Protein AF-A0A6V7Y5I2-F1 (afdb_monomer_lite)

Secondary structure (DSSP, 8-state):
-HHHHHHHHHHHHHHHS-GGGHHHHHHHHHHH-GGGHHHHHHH-PPPPEEEE-TTT--EEEE-GGGEETTEE------

Radius of gyration: 15.12 Å; chains: 1; bounding box: 36×19×37 Å

Sequence (78 aa):
MASDLRLDACLDLMRRLPPQGCEKHLSDLVALAPELCDSLLQAVDQPLKVAKDKTTGREYLLCDYNRDSDSYRQEILP

InterPro domains:
  IPR001698 F-actin-capping protein subunit beta [PF01115] (7-73)
  IPR001698 F-actin-capping protein subunit beta [PR00192] (6-26)
  IPR001698 F-actin-capping protein subunit beta [PR00192] (27-48)
  IPR001698 F-actin-capping protein subunit beta [PR00192] (58-78)
  IPR001698 F-actin-capping protein subunit beta [PTHR10619] (3-75)
  IPR019771 F-actin capping protein, beta subunit, conserved s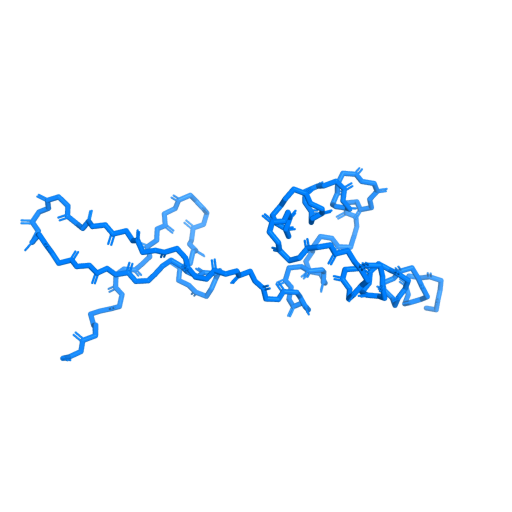ite [PS00231] (63-68)
  IPR037282 F-actin-capping protein subunit alpha/beta [SSF90096] (6-74)
  IPR043175 F-actin-capping protein subunit beta, N-terminal domain [G3DSA:1.20.58.570] (3-77)

pLDDT: mean 74.99, std 12.25, range [45.69, 89.75]

Foldseek 3Di:
DVVVVLLVVLVVVLVPDDLVCNVVSLVVSCVVPVVCNVVSLVRDFHPWDWDADPPPRDIDTDGPVQDDPPDGHDPDDD

Organism: Meloidogyne enterolobii (NCBI:txid390850)

Structure (mmCIF, N/CA/C/O backbone):
data_AF-A0A6V7Y5I2-F1
#
_entry.id   AF-A0A6V7Y5I2-F1
#
loop_
_atom_site.group_PDB
_atom_site.id
_atom_site.type_symbol
_atom_site.label_atom_id
_atom_site.label_alt_id
_atom_site.label_comp_id
_atom_site.label_asym_id
_atom_site.label_entity_id
_atom_site.label_seq_id
_atom_site.pdbx_PDB_ins_code
_atom_site.Cartn_x
_atom_site.Cartn_y
_atom_site.Cartn_z
_atom_site.occupancy
_atom_site.B_iso_or_equiv
_atom_site.auth_seq_id
_atom_site.auth_comp_id
_atom_site.auth_asym_id
_atom_site.auth_atom_id
_atom_site.pdbx_PDB_model_num
ATOM 1 N N . MET A 1 1 ? 19.830 2.060 -9.242 1.00 54.41 1 MET A N 1
ATOM 2 C CA . MET A 1 1 ? 19.683 2.759 -10.542 1.00 54.41 1 MET A CA 1
ATOM 3 C C . MET A 1 1 ? 18.535 2.187 -11.371 1.00 54.41 1 MET A C 1
ATOM 5 O O . MET A 1 1 ? 17.565 2.900 -11.564 1.00 54.41 1 MET A O 1
ATOM 9 N N . ALA A 1 2 ? 18.567 0.924 -11.829 1.00 62.72 2 ALA A N 1
ATOM 10 C CA . ALA A 1 2 ? 17.425 0.341 -12.564 1.00 62.72 2 ALA A CA 1
ATOM 11 C C . ALA A 1 2 ? 16.193 0.055 -11.672 1.00 62.72 2 ALA A C 1
ATOM 13 O O . ALA A 1 2 ? 15.058 0.193 -12.121 1.00 62.72 2 ALA A O 1
ATOM 14 N N . SER A 1 3 ? 16.422 -0.306 -10.406 1.00 69.94 3 SER A N 1
ATOM 15 C CA . SER A 1 3 ? 15.388 -0.485 -9.376 1.00 69.94 3 SER A CA 1
ATOM 16 C C . SER A 1 3 ? 14.637 0.811 -9.065 1.00 69.94 3 SER A C 1
ATOM 18 O O . SER A 1 3 ? 13.416 0.801 -8.967 1.00 69.94 3 SER A O 1
ATOM 20 N N . ASP A 1 4 ? 15.363 1.928 -8.983 1.00 78.19 4 ASP A N 1
ATOM 21 C CA . ASP A 1 4 ? 14.813 3.237 -8.606 1.00 78.19 4 ASP A CA 1
ATOM 22 C C . ASP A 1 4 ? 13.898 3.777 -9.709 1.00 78.19 4 ASP A C 1
ATOM 24 O O . ASP A 1 4 ? 12.799 4.236 -9.432 1.00 78.19 4 ASP A O 1
ATOM 28 N N . LEU A 1 5 ? 14.286 3.593 -10.978 1.00 85.38 5 LEU A N 1
ATOM 29 C CA . LEU A 1 5 ? 13.447 3.955 -12.122 1.00 85.38 5 LEU A CA 1
ATOM 30 C C . LEU A 1 5 ? 12.131 3.154 -12.153 1.00 85.38 5 LEU A C 1
ATOM 32 O O . LEU A 1 5 ? 11.081 3.685 -12.512 1.00 85.38 5 LEU A O 1
ATOM 36 N N . ARG A 1 6 ? 12.180 1.865 -11.785 1.00 84.31 6 ARG A N 1
ATOM 37 C CA . ARG A 1 6 ? 10.981 1.017 -11.690 1.00 84.31 6 ARG A CA 1
ATOM 38 C C . ARG A 1 6 ? 10.089 1.456 -10.533 1.00 84.31 6 ARG A C 1
ATOM 40 O O . ARG A 1 6 ? 8.877 1.516 -10.722 1.00 84.31 6 ARG A O 1
ATOM 47 N N . LEU A 1 7 ? 10.672 1.787 -9.382 1.00 86.06 7 LEU A N 1
ATOM 48 C CA . LEU A 1 7 ? 9.940 2.321 -8.236 1.00 86.06 7 LEU A CA 1
ATOM 49 C C . LEU A 1 7 ? 9.253 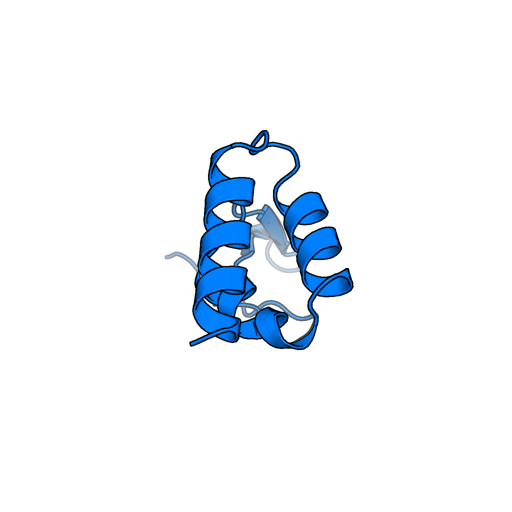3.644 -8.599 1.00 86.06 7 LEU A C 1
ATOM 51 O O . LEU A 1 7 ? 8.044 3.758 -8.422 1.00 86.06 7 LEU A O 1
ATOM 55 N N . ASP A 1 8 ? 9.975 4.588 -9.202 1.00 88.06 8 ASP A N 1
ATOM 56 C CA . ASP A 1 8 ? 9.421 5.871 -9.649 1.00 88.06 8 ASP A CA 1
ATOM 57 C C . ASP A 1 8 ? 8.269 5.691 -10.645 1.00 88.06 8 ASP A C 1
ATOM 59 O O . ASP A 1 8 ? 7.238 6.354 -10.528 1.00 88.06 8 ASP A O 1
ATOM 63 N N . ALA A 1 9 ? 8.401 4.758 -11.593 1.00 88.56 9 ALA A N 1
ATOM 64 C CA . ALA A 1 9 ? 7.335 4.440 -12.540 1.00 88.56 9 ALA A CA 1
ATOM 65 C C . ALA A 1 9 ? 6.096 3.840 -11.850 1.00 88.56 9 ALA A C 1
ATOM 67 O O . ALA A 1 9 ? 4.969 4.204 -12.189 1.00 88.56 9 ALA A O 1
ATOM 68 N N . CYS A 1 10 ? 6.287 2.952 -10.869 1.00 87.38 10 CYS A N 1
ATOM 69 C CA . CYS A 1 10 ? 5.188 2.384 -10.085 1.00 87.38 10 CYS A CA 1
ATOM 70 C C . CYS A 1 10 ? 4.474 3.464 -9.261 1.00 87.38 10 CYS A C 1
ATOM 72 O O . CYS A 1 10 ? 3.245 3.511 -9.240 1.00 87.38 10 CYS A O 1
ATOM 74 N N . LEU A 1 11 ? 5.228 4.371 -8.635 1.00 87.38 11 LEU A N 1
ATOM 75 C CA . LEU A 1 11 ? 4.671 5.492 -7.880 1.00 87.38 11 LEU A CA 1
ATOM 76 C C . LEU A 1 11 ? 3.917 6.470 -8.788 1.00 87.38 11 LEU A C 1
ATOM 78 O O . LEU A 1 11 ? 2.833 6.922 -8.424 1.00 87.38 11 LEU A O 1
ATOM 82 N N . ASP A 1 12 ? 4.435 6.772 -9.982 1.00 89.75 12 ASP A N 1
ATOM 83 C CA . ASP A 1 12 ? 3.725 7.619 -10.948 1.00 89.75 12 ASP A CA 1
ATOM 84 C C . ASP A 1 12 ? 2.412 6.977 -11.414 1.00 89.75 12 ASP A C 1
ATOM 86 O O . ASP A 1 12 ? 1.388 7.649 -11.541 1.00 89.75 12 ASP A O 1
ATOM 90 N N . LEU A 1 13 ? 2.414 5.657 -11.604 1.00 87.56 13 LEU A N 1
ATOM 91 C CA . LEU A 1 13 ? 1.228 4.893 -11.971 1.00 87.56 13 LEU A CA 1
ATOM 92 C C . LEU A 1 13 ? 0.173 4.935 -10.854 1.00 87.56 13 LEU A C 1
ATOM 94 O O . LEU A 1 13 ? -0.989 5.239 -11.129 1.00 87.56 13 LEU A O 1
ATOM 98 N N . MET A 1 14 ? 0.575 4.757 -9.593 1.00 85.62 14 MET A N 1
ATOM 99 C CA . MET A 1 14 ? -0.323 4.878 -8.436 1.00 85.62 14 MET A CA 1
ATOM 100 C C . MET A 1 14 ? -0.922 6.284 -8.279 1.00 85.62 14 MET A C 1
ATOM 102 O O . MET A 1 14 ? -2.069 6.405 -7.857 1.00 85.62 14 MET A O 1
ATOM 106 N N . ARG A 1 15 ? -0.205 7.345 -8.682 1.00 85.00 15 ARG A N 1
ATOM 107 C CA . ARG A 1 15 ? -0.736 8.725 -8.694 1.00 85.00 15 ARG A CA 1
ATOM 108 C C . ARG A 1 15 ? -1.767 8.980 -9.797 1.00 85.00 15 ARG A C 1
ATOM 110 O O . ARG A 1 15 ? -2.551 9.919 -9.682 1.00 85.00 15 ARG A O 1
ATOM 117 N N . ARG A 1 16 ? -1.746 8.201 -10.884 1.00 88.94 16 ARG A N 1
ATOM 118 C CA . ARG A 1 16 ? -2.660 8.357 -12.034 1.00 88.94 16 ARG A CA 1
ATOM 119 C C . ARG A 1 16 ? -3.889 7.460 -11.949 1.00 88.94 16 ARG A C 1
ATOM 121 O O . ARG A 1 16 ? -4.915 7.780 -12.547 1.00 88.94 16 ARG A O 1
ATOM 128 N N . LEU A 1 17 ? -3.774 6.322 -11.271 1.00 84.50 17 LEU A N 1
ATOM 129 C CA . LEU A 1 17 ? -4.866 5.371 -11.119 1.00 84.50 17 LEU A CA 1
ATOM 130 C C . LEU A 1 17 ? -5.934 5.869 -10.131 1.00 84.50 17 LEU A C 1
ATOM 132 O O . LEU A 1 17 ? -5.644 6.656 -9.231 1.00 84.50 17 LEU A O 1
ATOM 136 N N . PRO A 1 18 ? -7.190 5.406 -10.270 1.00 80.81 18 PRO A N 1
ATOM 137 C CA . PRO A 1 18 ? -8.258 5.804 -9.366 1.00 80.81 18 PRO A CA 1
ATOM 138 C C . PRO A 1 18 ? -7.971 5.326 -7.928 1.00 80.81 18 PRO A C 1
ATOM 140 O O . PRO A 1 18 ? -7.717 4.134 -7.718 1.00 80.81 18 PRO A O 1
ATOM 143 N N . PRO A 1 19 ? -8.087 6.207 -6.915 1.00 77.31 19 PRO A N 1
ATOM 144 C CA . PRO A 1 19 ? -7.720 5.898 -5.526 1.00 77.31 19 PRO A CA 1
ATOM 145 C C . PRO A 1 19 ? -8.613 4.825 -4.884 1.00 77.31 19 PRO A C 1
ATOM 147 O O . PRO A 1 19 ? -8.216 4.171 -3.927 1.00 77.31 19 PRO A O 1
ATOM 150 N N . GLN A 1 20 ? -9.802 4.591 -5.445 1.00 79.00 20 GLN A N 1
ATOM 151 C CA . GLN A 1 20 ? -10.751 3.561 -5.004 1.00 79.00 20 GLN A CA 1
ATOM 152 C C . GLN A 1 20 ? -10.188 2.136 -5.133 1.00 79.00 20 GLN A C 1
ATOM 154 O O . GLN A 1 20 ? -10.633 1.236 -4.428 1.00 79.00 20 GLN A O 1
ATOM 159 N N . GLY A 1 21 ? -9.225 1.927 -6.038 1.00 78.31 21 GLY A N 1
ATOM 160 C CA . GLY A 1 21 ? -8.597 0.631 -6.297 1.00 78.31 21 GLY A CA 1
ATOM 161 C C . GLY A 1 21 ? -7.186 0.493 -5.730 1.00 78.31 21 GLY A C 1
ATOM 162 O O . GLY A 1 21 ? -6.499 -0.448 -6.114 1.00 78.31 21 GLY A O 1
ATOM 163 N N . CYS A 1 22 ? -6.736 1.411 -4.864 1.00 81.69 22 CYS A N 1
ATOM 164 C CA . CYS A 1 22 ? -5.339 1.496 -4.418 1.00 81.69 22 CYS A CA 1
ATOM 165 C C . CYS A 1 22 ? -4.795 0.152 -3.892 1.00 81.69 22 CYS A C 1
ATOM 167 O O . CYS A 1 22 ? -3.727 -0.282 -4.310 1.00 81.69 22 CYS A O 1
ATOM 169 N N . GLU A 1 23 ? -5.575 -0.570 -3.079 1.00 81.81 23 GLU A N 1
ATOM 170 C CA . GLU A 1 23 ? -5.181 -1.885 -2.540 1.00 81.81 23 GLU A CA 1
ATOM 171 C C . GLU A 1 23 ? -4.947 -2.934 -3.633 1.00 81.81 23 GLU A C 1
ATOM 173 O O . GLU A 1 23 ? -3.993 -3.714 -3.581 1.00 81.81 23 GLU A O 1
ATOM 178 N N . LYS A 1 24 ? -5.817 -2.944 -4.649 1.00 85.19 24 LYS A N 1
ATOM 179 C CA . LYS A 1 24 ? -5.709 -3.868 -5.777 1.00 85.19 24 LYS A CA 1
ATOM 180 C C . LYS A 1 24 ? -4.510 -3.516 -6.649 1.00 85.19 24 LYS A C 1
ATOM 182 O O . LYS A 1 24 ? -3.724 -4.396 -6.971 1.00 85.19 24 LYS A O 1
ATOM 187 N N . HIS A 1 25 ? -4.338 -2.236 -6.974 1.00 85.94 25 HIS A N 1
ATOM 188 C CA . HIS A 1 25 ? -3.208 -1.774 -7.776 1.00 85.94 25 HIS A CA 1
ATOM 189 C C . HIS A 1 25 ? -1.873 -2.066 -7.088 1.00 85.94 25 HIS A C 1
ATOM 191 O O . HIS A 1 25 ? -0.942 -2.527 -7.738 1.00 85.94 25 HIS A O 1
ATOM 197 N N . LEU A 1 26 ? -1.793 -1.869 -5.769 1.00 86.12 26 LEU A N 1
ATOM 198 C CA . LEU A 1 26 ? -0.602 -2.207 -5.002 1.00 86.12 26 LEU A CA 1
ATOM 199 C C . LEU A 1 26 ? -0.339 -3.718 -5.014 1.00 86.12 26 LEU A C 1
ATOM 201 O O . LEU A 1 26 ? 0.789 -4.129 -5.261 1.00 86.12 26 LEU A O 1
ATOM 205 N N . SER A 1 27 ? -1.375 -4.543 -4.831 1.00 86.31 27 SER A N 1
ATOM 206 C CA . SER A 1 27 ? -1.250 -6.007 -4.919 1.00 86.31 27 SER A CA 1
ATOM 207 C C . SER A 1 27 ? -0.747 -6.460 -6.296 1.00 86.31 27 SER A C 1
ATOM 209 O O . SER A 1 27 ? 0.141 -7.306 -6.381 1.00 86.31 27 SER A O 1
ATOM 211 N N . ASP A 1 28 ? -1.267 -5.862 -7.370 1.00 88.06 28 ASP A N 1
ATOM 212 C CA . ASP A 1 28 ? -0.857 -6.153 -8.746 1.00 88.06 28 ASP A CA 1
ATOM 213 C C . ASP A 1 28 ? 0.598 -5.707 -9.009 1.00 88.06 28 ASP A C 1
ATOM 215 O O . ASP A 1 28 ? 1.365 -6.427 -9.653 1.00 88.06 28 ASP A O 1
ATOM 219 N N . LEU A 1 29 ? 1.018 -4.554 -8.471 1.00 87.06 29 LEU A N 1
ATOM 220 C CA . LEU A 1 29 ? 2.398 -4.060 -8.569 1.00 87.06 29 LEU A CA 1
ATOM 221 C C . LEU A 1 29 ? 3.386 -4.931 -7.784 1.00 87.06 29 LEU A C 1
ATOM 223 O O . LEU A 1 29 ? 4.468 -5.226 -8.291 1.00 87.06 29 LEU A O 1
ATOM 227 N N . VAL A 1 30 ? 3.008 -5.387 -6.589 1.00 86.88 30 VAL A N 1
ATOM 228 C CA . VAL A 1 30 ? 3.804 -6.328 -5.785 1.00 86.88 30 VAL A CA 1
ATOM 229 C C . VAL A 1 30 ? 3.934 -7.675 -6.499 1.00 86.88 30 VAL A C 1
ATOM 231 O O . VAL A 1 30 ? 5.016 -8.256 -6.510 1.00 86.88 30 VAL A O 1
ATOM 234 N N . ALA A 1 31 ? 2.874 -8.157 -7.155 1.00 87.69 31 ALA A N 1
ATOM 235 C CA . ALA A 1 31 ? 2.936 -9.378 -7.958 1.00 87.69 31 ALA A CA 1
ATOM 236 C C . ALA A 1 31 ? 3.855 -9.231 -9.186 1.00 87.69 31 ALA A C 1
ATOM 238 O O . ALA A 1 31 ? 4.534 -10.184 -9.568 1.00 87.69 31 ALA A O 1
ATOM 239 N N . LEU A 1 32 ? 3.894 -8.042 -9.798 1.00 87.62 32 LEU A N 1
ATOM 240 C CA . LEU A 1 32 ? 4.745 -7.744 -10.953 1.00 87.62 32 LEU A CA 1
ATOM 241 C C . LEU A 1 32 ? 6.221 -7.535 -10.573 1.00 87.62 32 LEU A C 1
ATOM 243 O O . LEU A 1 32 ? 7.116 -7.841 -11.363 1.00 87.62 32 LEU A O 1
ATOM 247 N N . ALA A 1 33 ? 6.482 -6.982 -9.391 1.00 86.25 33 ALA A N 1
ATOM 248 C CA . ALA A 1 33 ? 7.816 -6.655 -8.902 1.00 86.25 33 ALA A CA 1
ATOM 249 C C . ALA A 1 33 ? 7.928 -6.957 -7.396 1.00 86.25 33 ALA A C 1
ATOM 251 O O . ALA A 1 33 ? 7.938 -6.030 -6.580 1.00 86.25 33 ALA A O 1
ATOM 252 N N . PRO A 1 34 ? 8.044 -8.240 -7.005 1.00 86.31 34 PRO A N 1
ATOM 253 C CA . PRO A 1 34 ? 8.088 -8.629 -5.596 1.00 86.31 34 PRO A CA 1
ATOM 254 C C . PRO A 1 34 ? 9.309 -8.054 -4.871 1.00 86.31 34 PRO A C 1
ATOM 256 O O . PRO A 1 34 ? 9.230 -7.775 -3.679 1.00 86.31 34 PRO A O 1
ATOM 259 N N . GLU A 1 35 ? 10.413 -7.792 -5.584 1.00 85.94 35 GLU A N 1
ATOM 260 C CA . GLU A 1 35 ? 11.591 -7.124 -5.016 1.00 85.94 35 GLU A CA 1
ATOM 261 C C . GLU A 1 35 ? 11.343 -5.675 -4.558 1.00 85.94 35 GLU A C 1
ATOM 263 O O . GLU A 1 35 ? 12.135 -5.141 -3.786 1.00 85.94 35 GLU A O 1
ATOM 268 N N . LEU A 1 36 ? 10.268 -5.029 -5.028 1.00 84.75 36 LEU A N 1
ATOM 269 C CA . LEU A 1 36 ? 9.905 -3.656 -4.663 1.00 84.75 36 LEU A CA 1
ATOM 270 C C . LEU A 1 36 ? 8.809 -3.600 -3.593 1.00 84.75 36 LEU A C 1
ATOM 272 O O . LEU A 1 36 ? 8.376 -2.504 -3.250 1.00 84.75 36 LEU A O 1
ATOM 276 N N . CYS A 1 37 ? 8.358 -4.746 -3.068 1.00 84.50 37 CYS A N 1
ATOM 277 C CA . CYS A 1 37 ? 7.242 -4.829 -2.124 1.00 84.50 37 CYS A CA 1
ATOM 278 C C . CYS A 1 37 ? 7.419 -3.889 -0.924 1.00 84.50 37 CYS A C 1
ATOM 280 O O . CYS A 1 37 ? 6.569 -3.031 -0.692 1.00 84.50 37 CYS A O 1
ATOM 282 N N . ASP A 1 38 ? 8.555 -3.981 -0.228 1.00 84.06 38 ASP A N 1
ATOM 283 C CA . ASP A 1 38 ? 8.836 -3.148 0.946 1.00 84.06 38 ASP A CA 1
ATOM 284 C C . ASP A 1 38 ? 8.879 -1.656 0.595 1.00 84.06 38 ASP A C 1
ATOM 286 O O . ASP A 1 38 ? 8.289 -0.831 1.289 1.00 84.06 38 ASP A O 1
ATOM 290 N N . SER A 1 39 ? 9.526 -1.295 -0.517 1.00 86.62 39 SER A N 1
ATOM 291 C CA . SER A 1 39 ? 9.617 0.101 -0.959 1.00 86.62 39 SER A CA 1
ATOM 292 C C . SER A 1 39 ? 8.264 0.672 -1.384 1.00 86.62 39 SER A C 1
ATOM 294 O O . SER A 1 39 ? 7.987 1.839 -1.124 1.00 86.62 39 SER A O 1
ATOM 296 N N . LEU A 1 40 ? 7.410 -0.134 -2.021 1.00 83.81 40 LEU A N 1
ATOM 297 C CA . LEU A 1 40 ? 6.063 0.267 -2.424 1.00 83.81 40 LEU A CA 1
ATOM 298 C C . LEU A 1 40 ? 5.141 0.421 -1.212 1.00 83.81 40 LEU A C 1
ATOM 300 O O . LEU A 1 40 ? 4.427 1.416 -1.132 1.00 83.81 40 LEU A O 1
ATOM 304 N N . LEU A 1 41 ? 5.197 -0.512 -0.256 1.00 81.81 41 LEU A N 1
ATOM 305 C CA . LEU A 1 41 ? 4.441 -0.436 0.998 1.00 81.81 41 LEU A CA 1
ATOM 306 C C . LEU A 1 41 ? 4.863 0.764 1.856 1.00 81.81 41 LEU A C 1
ATOM 308 O O . LEU A 1 41 ? 4.022 1.365 2.513 1.00 81.81 41 LEU A O 1
ATOM 312 N N . GLN A 1 42 ? 6.142 1.150 1.826 1.00 81.69 42 GLN A N 1
ATOM 313 C CA . GLN A 1 42 ? 6.630 2.343 2.527 1.00 81.69 42 GLN A CA 1
ATOM 314 C C . GLN A 1 42 ? 6.278 3.663 1.830 1.00 81.69 42 GLN A C 1
ATOM 316 O O . GLN A 1 42 ? 6.230 4.699 2.490 1.00 81.69 42 GLN A O 1
ATOM 321 N N . ALA A 1 43 ? 6.090 3.656 0.510 1.00 82.62 43 ALA A N 1
ATOM 322 C CA . ALA A 1 43 ? 5.908 4.873 -0.281 1.00 82.62 43 ALA A CA 1
ATOM 323 C C . ALA A 1 43 ? 4.446 5.165 -0.662 1.00 82.62 43 ALA A C 1
ATOM 325 O O . ALA A 1 43 ? 4.150 6.279 -1.100 1.00 82.62 43 ALA A O 1
ATOM 326 N N . VAL A 1 44 ? 3.542 4.187 -0.542 1.00 80.88 44 VAL A N 1
ATOM 327 C CA . VAL A 1 44 ? 2.130 4.318 -0.924 1.00 80.88 44 VAL A CA 1
ATOM 328 C C . VAL A 1 44 ? 1.230 4.187 0.301 1.00 80.88 44 VAL A C 1
ATOM 330 O O . VAL A 1 44 ? 1.016 3.090 0.812 1.00 80.88 44 VAL A O 1
ATOM 333 N N . ASP A 1 45 ? 0.625 5.302 0.711 1.00 74.81 45 ASP A N 1
ATOM 334 C CA . ASP A 1 45 ? -0.404 5.308 1.750 1.00 74.81 45 ASP A CA 1
ATOM 335 C C . ASP A 1 45 ? -1.707 4.663 1.247 1.00 74.81 45 ASP A C 1
ATOM 337 O O . ASP A 1 45 ? -2.280 5.054 0.223 1.00 74.81 45 ASP A O 1
ATOM 341 N N . GLN A 1 46 ? -2.204 3.678 1.995 1.00 69.38 46 GLN A N 1
ATOM 342 C CA . GLN A 1 46 ? -3.514 3.067 1.773 1.00 69.38 46 GLN A CA 1
ATOM 343 C C . GLN A 1 46 ? -4.576 3.756 2.644 1.00 69.38 46 GLN A C 1
ATOM 345 O O . GLN A 1 46 ? -4.278 4.190 3.760 1.00 69.38 46 GLN A O 1
ATOM 350 N N . PRO A 1 47 ? -5.833 3.861 2.176 1.00 67.75 47 PRO A N 1
ATOM 351 C CA . PRO A 1 47 ? -6.911 4.406 2.990 1.00 67.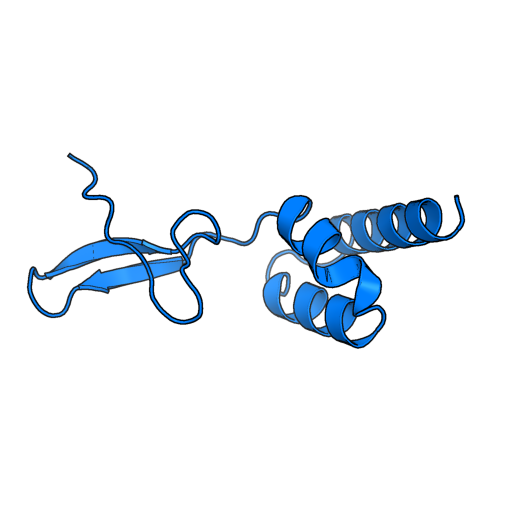75 47 PRO A CA 1
ATOM 352 C C . PRO A 1 47 ? -7.079 3.589 4.278 1.00 67.75 47 PRO A C 1
ATOM 354 O O . PRO A 1 47 ? -7.283 2.376 4.238 1.00 67.75 47 PRO A O 1
ATOM 357 N N . LEU A 1 48 ? -7.011 4.278 5.420 1.00 67.06 48 LEU A N 1
ATOM 358 C CA . LEU A 1 48 ? -7.139 3.667 6.740 1.00 67.06 48 LEU A CA 1
ATOM 359 C C . LEU A 1 48 ? -8.498 2.976 6.870 1.00 67.06 48 LEU A C 1
ATOM 361 O O . LEU A 1 48 ? -9.549 3.613 6.765 1.00 67.06 48 LEU A O 1
ATOM 365 N N . LYS A 1 49 ? -8.483 1.668 7.117 1.00 68.19 49 LYS A N 1
ATOM 366 C CA . LYS A 1 49 ? -9.705 0.911 7.402 1.00 68.19 49 LYS A CA 1
ATOM 367 C C . LYS A 1 49 ? -10.037 1.041 8.881 1.00 68.19 49 LYS A C 1
ATOM 369 O O . LYS A 1 49 ? -9.153 0.953 9.720 1.00 68.19 49 LYS A O 1
ATOM 374 N N . VAL A 1 50 ? -11.307 1.217 9.223 1.00 71.38 50 VAL A N 1
ATOM 375 C CA . VAL A 1 50 ? -11.753 1.179 10.621 1.00 71.38 50 VAL A CA 1
ATOM 376 C C . VAL A 1 50 ? -12.191 -0.245 10.941 1.00 71.38 50 VAL A C 1
ATOM 378 O O . VAL A 1 50 ? -13.029 -0.812 10.239 1.00 71.38 50 VAL A O 1
ATOM 381 N N . ALA A 1 51 ? -11.631 -0.826 11.993 1.00 71.94 51 ALA A N 1
ATOM 382 C CA . ALA A 1 51 ? -12.070 -2.097 12.546 1.00 71.94 51 ALA A CA 1
ATOM 383 C C . ALA A 1 51 ? -12.690 -1.884 13.925 1.00 71.94 51 ALA A C 1
ATOM 385 O O . ALA A 1 51 ? -12.368 -0.937 14.638 1.00 71.94 51 ALA A O 1
ATOM 386 N N . LYS A 1 52 ? -13.603 -2.777 14.303 1.00 76.38 52 LYS A N 1
ATOM 387 C CA . LYS A 1 52 ? -14.276 -2.737 15.600 1.00 76.38 52 LYS A CA 1
ATOM 388 C C . LYS A 1 52 ? -13.820 -3.910 16.447 1.00 76.38 52 LYS A C 1
ATOM 390 O O . LYS A 1 52 ? -13.925 -5.063 16.027 1.00 76.38 52 LYS A O 1
ATOM 395 N N . ASP A 1 53 ? -13.339 -3.615 17.646 1.00 74.06 53 ASP A N 1
ATOM 396 C CA . ASP A 1 53 ? -12.977 -4.637 18.616 1.00 74.06 53 ASP A CA 1
ATOM 397 C C . ASP A 1 53 ? -14.241 -5.344 19.126 1.00 74.06 53 ASP A C 1
ATOM 399 O O . ASP A 1 53 ? -15.189 -4.710 19.596 1.00 74.06 53 ASP A O 1
ATOM 403 N N . LYS A 1 54 ? -14.251 -6.677 19.046 1.00 71.62 54 LYS A N 1
ATOM 404 C CA . LYS A 1 54 ? -15.355 -7.522 19.521 1.00 71.62 54 LYS A CA 1
ATOM 405 C C . LYS A 1 54 ? -15.459 -7.567 21.050 1.00 71.62 54 LYS A C 1
ATOM 407 O O . LYS A 1 54 ? -16.528 -7.875 21.563 1.00 71.62 54 LYS A O 1
ATOM 412 N N . THR A 1 55 ? -14.376 -7.265 21.762 1.00 74.75 55 THR A N 1
ATOM 413 C CA . THR A 1 55 ? -14.277 -7.338 23.226 1.00 74.75 55 THR A CA 1
ATOM 414 C C . THR A 1 55 ? -14.703 -6.029 23.880 1.00 74.75 55 THR A C 1
ATOM 416 O O . THR A 1 55 ? -15.498 -6.029 24.815 1.00 74.75 55 THR A O 1
ATOM 419 N N . THR A 1 56 ? -14.189 -4.900 23.384 1.00 74.56 56 THR A N 1
ATOM 420 C CA . THR A 1 56 ? -14.438 -3.570 23.968 1.00 74.56 56 THR A CA 1
ATOM 421 C C . THR A 1 56 ? -15.503 -2.767 23.221 1.00 74.56 56 THR A C 1
ATOM 423 O O . THR A 1 56 ? -16.004 -1.774 23.748 1.00 74.56 56 THR A O 1
ATOM 426 N N . GLY A 1 57 ? -15.859 -3.169 21.995 1.00 72.75 57 GLY A N 1
ATOM 427 C CA . GLY A 1 57 ? -16.800 -2.448 21.137 1.00 72.75 57 GLY A CA 1
ATOM 428 C C . GLY A 1 57 ? -16.254 -1.138 20.566 1.00 72.75 57 GLY A C 1
ATOM 429 O O . GLY A 1 57 ? -17.012 -0.414 19.921 1.00 72.75 57 GLY A O 1
ATOM 430 N N . ARG A 1 58 ? -14.974 -0.824 20.799 1.00 75.31 58 ARG A N 1
ATOM 431 C CA . ARG A 1 58 ? -14.323 0.403 20.331 1.00 75.31 58 ARG A CA 1
ATOM 432 C C . ARG A 1 58 ? -13.817 0.247 18.902 1.00 75.31 58 ARG A C 1
ATOM 434 O O . ARG A 1 58 ? -13.412 -0.839 18.483 1.00 75.31 58 ARG A O 1
ATOM 441 N N . GLU A 1 59 ? -13.864 1.344 18.164 1.00 76.56 59 GLU A N 1
ATOM 442 C CA . GLU A 1 59 ? -13.332 1.438 16.809 1.00 76.56 59 GLU A CA 1
ATOM 443 C C . GLU A 1 59 ? -11.842 1.783 16.867 1.00 76.56 59 GLU A C 1
ATOM 445 O O . GLU A 1 59 ? -11.423 2.615 17.671 1.00 76.56 59 GLU A O 1
ATOM 450 N N . TYR A 1 60 ? -11.040 1.125 16.035 1.00 70.69 60 TYR A N 1
ATOM 451 C CA . TYR A 1 60 ? -9.614 1.381 15.881 1.00 70.69 60 TYR A CA 1
ATOM 452 C C . TYR A 1 60 ? -9.252 1.449 14.397 1.00 70.69 60 TYR A C 1
ATOM 454 O O . TYR A 1 60 ? -9.876 0.801 13.553 1.00 70.69 60 TYR A O 1
ATOM 462 N N . LEU A 1 61 ? -8.257 2.270 14.071 1.00 71.12 61 LEU A N 1
ATOM 463 C CA . LEU A 1 61 ? -7.759 2.422 12.707 1.00 71.12 61 LEU A CA 1
ATOM 464 C C . LEU A 1 61 ? -6.774 1.293 12.398 1.00 71.12 61 LEU A C 1
ATOM 466 O O . LEU A 1 61 ? -5.896 1.000 13.201 1.00 71.12 61 LEU A O 1
ATOM 470 N N . LEU A 1 62 ? -6.916 0.672 11.235 1.00 66.31 62 LEU A N 1
ATOM 471 C CA . LEU A 1 62 ? -5.978 -0.277 10.651 1.00 66.31 62 LEU A CA 1
ATOM 472 C C . LEU A 1 62 ? -5.010 0.501 9.754 1.00 66.31 62 LEU A C 1
ATOM 474 O O . LEU A 1 62 ? -5.439 1.139 8.789 1.00 66.31 62 LEU A O 1
ATOM 478 N N . CYS A 1 63 ? -3.718 0.433 10.057 1.00 61.00 63 CYS A N 1
ATOM 479 C CA . CYS A 1 63 ? -2.626 0.945 9.236 1.00 61.00 63 CYS A CA 1
ATOM 480 C C . CYS A 1 63 ? -1.471 -0.067 9.187 1.00 61.00 63 CYS A C 1
ATOM 482 O O . CYS A 1 63 ? -1.344 -0.935 10.045 1.00 61.00 63 CYS A O 1
ATOM 484 N N . ASP A 1 64 ? -0.585 0.028 8.197 1.00 63.47 64 ASP A N 1
ATOM 485 C CA . ASP A 1 64 ? 0.597 -0.849 8.173 1.00 63.47 64 ASP A CA 1
ATOM 486 C C . ASP A 1 64 ? 1.553 -0.567 9.350 1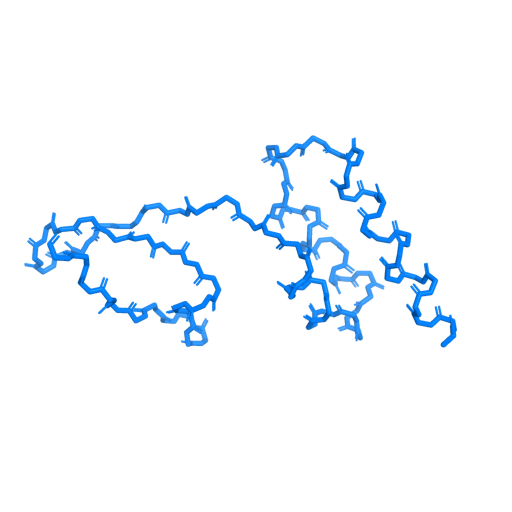.00 63.47 64 ASP A C 1
ATOM 488 O O . ASP A 1 64 ? 2.294 -1.450 9.771 1.00 63.47 64 ASP A O 1
ATOM 492 N N . TYR A 1 65 ? 1.462 0.612 9.978 1.00 57.03 65 TYR A N 1
ATOM 493 C CA . TYR A 1 65 ? 2.222 0.943 11.190 1.00 57.03 65 TYR A CA 1
ATOM 494 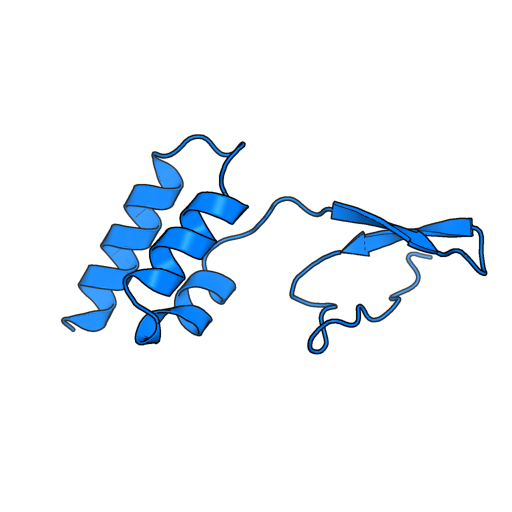C C . TYR A 1 65 ? 1.792 0.150 12.427 1.00 57.03 65 TYR A C 1
ATOM 496 O O . TYR A 1 65 ? 2.616 -0.084 13.310 1.00 57.03 65 TYR A O 1
ATOM 504 N N . ASN A 1 66 ? 0.527 -0.271 12.511 1.00 59.19 66 ASN A N 1
ATOM 505 C CA . ASN A 1 66 ? 0.037 -1.097 13.611 1.00 59.19 66 ASN A CA 1
ATOM 506 C C . ASN A 1 66 ? -0.176 -2.560 13.203 1.00 59.19 66 ASN A C 1
ATOM 508 O O . ASN A 1 66 ? -0.752 -3.321 13.976 1.00 59.19 66 ASN A O 1
ATOM 512 N N . ARG A 1 67 ? 0.337 -2.982 12.040 1.00 59.19 67 ARG A N 1
ATOM 513 C CA . ARG A 1 67 ? 0.265 -4.355 11.534 1.00 59.19 67 ARG A CA 1
ATOM 514 C C . ARG A 1 67 ? 1.522 -5.160 11.893 1.00 59.19 67 ARG A C 1
ATOM 516 O O . ARG A 1 67 ? 2.627 -4.837 11.478 1.00 59.19 67 ARG A O 1
ATOM 523 N N . ASP A 1 68 ? 1.334 -6.251 12.628 1.00 60.31 68 ASP A N 1
ATOM 524 C CA . ASP A 1 68 ? 2.331 -7.277 12.952 1.00 60.31 68 ASP A CA 1
ATOM 525 C C . ASP A 1 68 ? 1.851 -8.601 12.311 1.00 60.31 68 ASP A C 1
ATOM 527 O O . ASP A 1 68 ? 0.945 -9.275 12.810 1.00 60.31 68 ASP A O 1
ATOM 531 N N . SER A 1 69 ? 2.372 -8.929 11.120 1.00 63.50 69 SER A N 1
ATOM 532 C CA . SER A 1 69 ? 1.855 -9.990 10.227 1.00 63.50 69 SER A CA 1
ATOM 533 C C . SER A 1 69 ? 0.369 -9.825 9.838 1.00 63.50 69 SER A C 1
ATOM 535 O O . SER A 1 69 ? 0.026 -8.921 9.075 1.00 63.50 69 SER A O 1
ATOM 537 N N . ASP A 1 70 ? -0.520 -10.705 10.315 1.00 56.34 70 ASP A N 1
ATOM 538 C CA . ASP A 1 70 ? -1.979 -10.646 10.093 1.00 56.34 70 ASP A CA 1
ATOM 539 C C . ASP A 1 70 ? -2.719 -10.043 11.305 1.00 56.34 70 ASP A C 1
ATOM 541 O O . ASP A 1 70 ? -3.944 -9.991 11.355 1.00 56.34 70 ASP A O 1
ATOM 545 N N . SER A 1 71 ? -1.974 -9.606 12.325 1.00 51.59 71 SER A N 1
ATOM 546 C CA . SER A 1 71 ? -2.518 -9.063 13.569 1.00 51.59 71 SER A CA 1
ATOM 547 C C . SER A 1 71 ? -2.305 -7.557 13.642 1.00 51.59 71 SER A C 1
ATOM 549 O O . SER A 1 71 ? -1.253 -7.051 13.269 1.00 51.59 71 SER A O 1
ATOM 551 N N . TYR A 1 72 ? -3.293 -6.832 14.161 1.00 54.81 72 TYR A N 1
ATOM 552 C CA . TYR A 1 72 ? -3.203 -5.386 14.357 1.00 54.81 72 TYR A CA 1
ATOM 553 C C . TYR A 1 72 ? -3.050 -5.066 15.846 1.00 54.81 72 TYR A C 1
ATOM 555 O O . TYR A 1 72 ? -3.855 -5.513 16.667 1.00 54.81 72 TYR A O 1
ATOM 563 N N . ARG A 1 73 ? -2.017 -4.300 16.209 1.00 59.38 73 ARG A N 1
ATOM 564 C CA . ARG A 1 73 ? -1.807 -3.791 17.567 1.00 59.38 73 ARG A CA 1
ATOM 565 C C . ARG A 1 73 ? -2.828 -2.693 17.859 1.00 59.38 73 ARG A C 1
ATOM 567 O O . ARG A 1 73 ? -2.925 -1.705 17.138 1.00 59.38 73 ARG A O 1
ATOM 574 N N . GLN A 1 74 ? -3.584 -2.874 18.937 1.00 54.59 74 GLN A N 1
ATOM 575 C CA . GLN A 1 74 ? -4.518 -1.871 19.436 1.00 54.59 74 GLN A CA 1
ATOM 576 C C . GLN A 1 74 ? -3.742 -0.742 20.119 1.00 54.59 74 GLN A C 1
ATOM 578 O O . GLN A 1 74 ? -3.416 -0.836 21.301 1.00 54.59 74 GLN A O 1
ATOM 583 N N . GLU A 1 75 ? -3.456 0.336 19.397 1.00 52.16 75 GLU A N 1
ATOM 584 C CA . GLU A 1 75 ? -3.142 1.607 20.047 1.00 52.16 75 GLU A CA 1
ATOM 585 C C . GLU A 1 75 ? -4.458 2.313 20.368 1.00 52.16 75 GLU A C 1
ATOM 587 O O . GLU A 1 75 ? -5.198 2.752 19.488 1.00 52.16 75 GLU A O 1
ATOM 592 N N . ILE A 1 76 ? -4.798 2.336 21.655 1.00 47.47 76 ILE A N 1
ATOM 593 C CA . ILE A 1 76 ? -5.974 3.028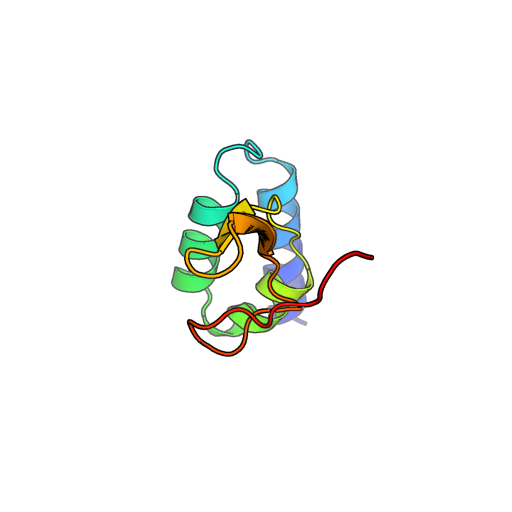 22.175 1.00 47.47 76 ILE A CA 1
ATOM 594 C C . ILE A 1 76 ? -5.797 4.523 21.881 1.00 47.47 76 ILE A C 1
ATOM 596 O O . ILE A 1 76 ? -4.937 5.168 22.479 1.00 47.47 76 ILE A O 1
ATOM 600 N N . LEU A 1 77 ? -6.617 5.071 20.980 1.00 46.03 77 LEU A N 1
ATOM 601 C CA . LEU A 1 77 ? -6.831 6.516 20.899 1.00 46.03 77 LEU A CA 1
ATOM 602 C C . LEU A 1 77 ? -7.485 6.968 22.225 1.00 46.03 77 LEU A C 1
ATOM 604 O O . LEU A 1 77 ? -8.496 6.365 22.608 1.00 46.03 77 LEU A O 1
ATOM 608 N N . PRO A 1 78 ? -6.885 7.932 22.954 1.00 45.69 78 PRO A N 1
ATOM 609 C CA . PRO A 1 78 ? -7.402 8.424 24.232 1.00 45.69 78 PRO A CA 1
ATOM 610 C C . PRO A 1 78 ? -8.760 9.120 24.103 1.00 45.69 78 PRO A C 1
ATOM 612 O O . PRO A 1 78 ? -9.019 9.746 23.050 1.00 45.69 78 PRO A O 1
#